Protein AF-A0A7C7C8C2-F1 (afdb_monomer_lite)

Structure (mmCIF, N/CA/C/O backbone):
data_AF-A0A7C7C8C2-F1
#
_entry.id   AF-A0A7C7C8C2-F1
#
loop_
_atom_site.group_PDB
_atom_site.id
_atom_site.type_symbol
_atom_site.label_atom_id
_atom_site.label_alt_id
_atom_site.label_comp_id
_atom_site.label_asym_id
_atom_site.label_entity_id
_atom_site.label_seq_id
_atom_site.pdbx_PDB_ins_code
_atom_site.Cartn_x
_atom_site.Cartn_y
_atom_site.Cartn_z
_atom_site.occupancy
_atom_site.B_iso_or_equiv
_atom_site.auth_seq_id
_atom_site.auth_comp_id
_atom_site.auth_asym_id
_atom_site.auth_atom_id
_atom_site.pdbx_PDB_model_num
ATOM 1 N N . MET A 1 1 ? -9.825 7.594 20.207 1.00 55.53 1 MET A N 1
ATOM 2 C CA . MET A 1 1 ? -9.998 6.984 18.874 1.00 55.53 1 MET A CA 1
ATOM 3 C C . MET A 1 1 ? -8.706 6.297 18.479 1.00 55.53 1 MET A C 1
ATOM 5 O O . MET A 1 1 ? -7.648 6.837 18.768 1.00 55.53 1 MET A O 1
ATOM 9 N N . ASN A 1 2 ? -8.781 5.121 17.856 1.00 65.56 2 ASN A N 1
ATOM 10 C CA . ASN A 1 2 ? -7.614 4.510 17.223 1.00 65.56 2 ASN A CA 1
ATOM 11 C C . ASN A 1 2 ? -7.556 5.025 15.790 1.00 65.56 2 ASN A C 1
ATOM 13 O O . ASN A 1 2 ? -8.339 4.561 14.963 1.00 65.56 2 ASN A O 1
ATOM 17 N N . ASN A 1 3 ? -6.667 5.972 15.526 1.00 90.81 3 ASN A N 1
ATOM 18 C CA . ASN A 1 3 ? -6.460 6.459 14.176 1.00 90.81 3 ASN A CA 1
ATOM 19 C C . ASN A 1 3 ? -5.428 5.585 13.462 1.00 90.81 3 ASN A C 1
ATOM 21 O O . ASN A 1 3 ? -4.404 5.183 14.036 1.00 90.81 3 ASN A O 1
ATOM 25 N N . TYR A 1 4 ? -5.712 5.301 12.203 1.00 94.00 4 TYR A N 1
ATOM 26 C CA . TYR A 1 4 ? -4.863 4.552 11.303 1.00 94.00 4 TYR A CA 1
ATOM 27 C C . TYR A 1 4 ? -4.433 5.444 10.146 1.00 94.00 4 TYR A C 1
ATOM 29 O O . TYR A 1 4 ? -5.137 6.364 9.735 1.00 94.00 4 TYR A O 1
ATOM 37 N N . LYS A 1 5 ? -3.264 5.129 9.607 1.00 94.00 5 LYS A N 1
ATOM 38 C CA . LYS A 1 5 ? -2.733 5.715 8.386 1.00 94.00 5 LYS A CA 1
ATOM 39 C C . LYS A 1 5 ? -2.435 4.619 7.381 1.00 94.00 5 LYS A C 1
ATOM 41 O O . LYS A 1 5 ? -2.007 3.529 7.770 1.00 94.00 5 LYS A O 1
ATOM 46 N N . ILE A 1 6 ? -2.629 4.922 6.108 1.00 95.44 6 ILE A N 1
ATOM 47 C CA . ILE A 1 6 ? -2.178 4.097 4.994 1.00 95.44 6 ILE A CA 1
ATOM 48 C C . ILE A 1 6 ? -0.746 4.478 4.666 1.00 95.44 6 ILE A C 1
ATOM 50 O O . ILE A 1 6 ? -0.427 5.650 4.464 1.00 95.44 6 ILE A O 1
ATOM 54 N N . VAL A 1 7 ? 0.108 3.472 4.589 1.00 95.12 7 VAL A N 1
ATOM 55 C CA . VAL A 1 7 ? 1.509 3.586 4.220 1.00 95.12 7 VAL A CA 1
ATOM 56 C C . VAL A 1 7 ? 1.748 2.710 2.999 1.00 95.12 7 VAL A C 1
ATOM 58 O O . VAL A 1 7 ? 1.480 1.510 3.029 1.00 95.12 7 VAL A O 1
ATOM 61 N N . ARG A 1 8 ? 2.282 3.303 1.936 1.00 94.94 8 ARG A N 1
ATOM 62 C CA . ARG A 1 8 ? 2.789 2.583 0.773 1.00 94.94 8 ARG A CA 1
ATOM 63 C C . ARG A 1 8 ? 4.188 2.073 1.069 1.00 94.94 8 ARG A C 1
ATOM 65 O O . ARG A 1 8 ? 5.115 2.855 1.303 1.00 94.94 8 ARG A O 1
ATOM 72 N N . PHE A 1 9 ? 4.326 0.758 1.063 1.00 93.94 9 PHE A N 1
ATOM 73 C CA . PHE A 1 9 ? 5.583 0.047 1.211 1.00 93.94 9 PHE A CA 1
ATOM 74 C C . PHE A 1 9 ? 6.147 -0.283 -0.159 1.00 93.94 9 PHE A C 1
ATOM 76 O O . PHE A 1 9 ? 5.413 -0.688 -1.055 1.00 93.94 9 PHE A O 1
ATOM 83 N N . TYR A 1 10 ? 7.462 -0.163 -0.291 1.00 94.50 10 TYR A N 1
ATOM 84 C CA . TYR A 1 10 ? 8.194 -0.538 -1.491 1.00 94.50 10 TYR A CA 1
ATOM 85 C C . TYR A 1 10 ? 9.094 -1.726 -1.171 1.00 94.50 10 TYR A C 1
ATOM 87 O O . TYR A 1 10 ? 9.675 -1.804 -0.087 1.00 94.50 10 TYR A O 1
ATOM 95 N N . GLN A 1 11 ? 9.197 -2.666 -2.106 1.00 91.38 11 GLN A N 1
ATOM 96 C CA . GLN A 1 11 ? 10.119 -3.794 -1.996 1.00 91.38 11 GLN A CA 1
ATOM 97 C C . GLN A 1 11 ? 11.572 -3.359 -2.255 1.00 91.38 11 GLN A C 1
ATOM 99 O O . GLN A 1 11 ? 12.510 -3.975 -1.746 1.00 91.38 11 GLN A O 1
ATOM 104 N N . GLU A 1 12 ? 11.753 -2.284 -3.021 1.00 91.31 12 GLU A N 1
ATOM 105 C CA . GLU A 1 12 ? 13.054 -1.700 -3.328 1.00 91.31 12 GLU A CA 1
ATOM 106 C C . GLU A 1 12 ? 13.683 -1.044 -2.092 1.00 91.31 12 GLU A C 1
ATOM 108 O O . GLU A 1 12 ? 13.113 -0.139 -1.483 1.00 91.31 12 GLU A O 1
ATOM 113 N N . ARG A 1 13 ? 14.906 -1.461 -1.738 1.00 83.38 13 ARG A N 1
ATOM 114 C CA . ARG A 1 13 ? 15.594 -1.035 -0.499 1.00 83.38 13 ARG A CA 1
ATOM 115 C C . ARG A 1 13 ? 15.871 0.465 -0.399 1.00 83.38 13 ARG A C 1
ATOM 117 O O . ARG A 1 13 ? 16.065 0.964 0.706 1.00 83.38 13 ARG A O 1
ATOM 124 N N . PHE A 1 14 ? 15.954 1.160 -1.529 1.00 88.75 14 PHE A N 1
ATOM 125 C CA . PHE A 1 14 ? 16.307 2.581 -1.576 1.00 88.75 14 PHE A CA 1
ATOM 126 C C . PHE A 1 14 ? 15.087 3.503 -1.656 1.00 88.75 14 PHE A C 1
ATOM 128 O O . PHE A 1 14 ? 15.240 4.718 -1.533 1.00 88.75 14 PHE A O 1
ATOM 135 N N . VAL A 1 15 ? 13.883 2.949 -1.825 1.00 90.69 15 VAL A N 1
ATOM 136 C CA . VAL A 1 15 ? 12.651 3.735 -1.897 1.00 90.69 15 VAL A CA 1
ATOM 137 C C . VAL A 1 15 ? 12.052 3.848 -0.500 1.00 90.69 15 VAL A C 1
ATOM 139 O O . VAL A 1 15 ? 11.833 2.858 0.199 1.00 90.69 15 VAL A O 1
ATOM 142 N N . ARG A 1 16 ? 11.810 5.086 -0.062 1.00 90.62 16 ARG A N 1
ATOM 143 C CA . ARG A 1 16 ? 11.214 5.347 1.250 1.00 90.62 16 ARG A CA 1
ATOM 144 C C . ARG A 1 16 ? 9.715 5.076 1.218 1.00 90.62 16 ARG A C 1
ATOM 146 O O . ARG A 1 16 ? 9.040 5.366 0.237 1.00 90.62 16 ARG A O 1
ATOM 153 N N . GLN A 1 17 ? 9.203 4.569 2.335 1.00 92.19 17 GLN A N 1
ATOM 154 C CA . GLN A 1 17 ? 7.767 4.432 2.561 1.00 92.19 17 GLN A CA 1
ATOM 155 C C . GLN A 1 17 ? 7.085 5.803 2.488 1.00 92.19 17 GLN A C 1
ATOM 157 O O . GLN A 1 17 ? 7.644 6.797 2.957 1.00 92.19 17 GLN A O 1
ATOM 162 N N . ALA A 1 18 ? 5.869 5.838 1.948 1.00 91.94 18 ALA A N 1
ATOM 163 C CA . ALA A 1 18 ? 5.084 7.062 1.822 1.00 91.94 18 ALA A CA 1
ATOM 164 C C . ALA A 1 18 ? 3.755 6.928 2.566 1.00 91.94 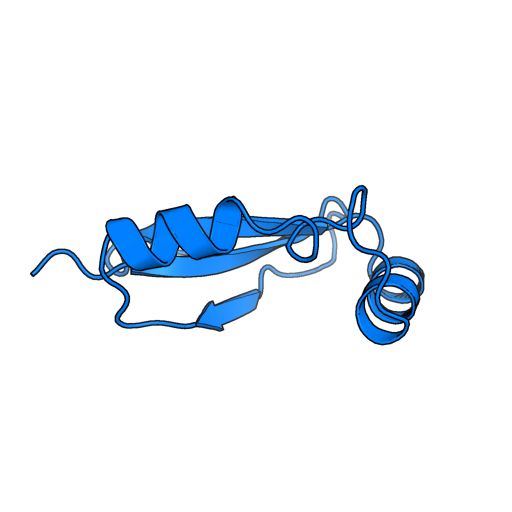18 ALA A C 1
ATOM 166 O O . ALA A 1 18 ? 3.069 5.919 2.428 1.00 91.94 18 ALA A O 1
ATOM 167 N N . THR A 1 19 ? 3.379 7.944 3.340 1.00 93.75 19 THR A N 1
ATOM 168 C CA . THR A 1 19 ? 2.037 8.017 3.927 1.00 93.75 19 THR A CA 1
ATOM 169 C C . THR A 1 19 ? 1.062 8.511 2.861 1.00 93.75 19 THR A C 1
ATOM 171 O O . THR A 1 19 ? 1.284 9.568 2.277 1.00 93.75 19 THR A O 1
ATOM 174 N N . ILE A 1 20 ? 0.006 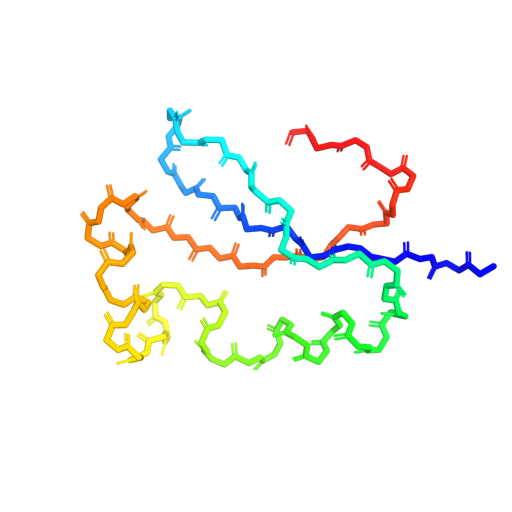7.741 2.598 1.00 93.62 20 ILE A N 1
ATOM 175 C CA . ILE A 1 20 ? -0.994 8.036 1.560 1.00 93.62 20 ILE A CA 1
ATOM 176 C C . ILE A 1 20 ? -2.220 8.732 2.156 1.00 93.62 20 ILE A C 1
ATOM 178 O O . ILE A 1 20 ? -2.763 9.657 1.558 1.00 93.62 20 ILE A O 1
ATOM 182 N N . LYS A 1 21 ? -2.664 8.288 3.336 1.00 92.81 21 LYS A N 1
ATOM 183 C CA . LYS A 1 21 ? -3.849 8.821 4.020 1.00 92.81 21 LYS A CA 1
ATOM 184 C C . LYS A 1 21 ? -3.710 8.652 5.529 1.00 92.81 21 LYS A C 1
ATOM 186 O O . LYS A 1 21 ? -3.135 7.662 5.971 1.00 92.81 21 LYS A O 1
ATOM 191 N N . GLU A 1 22 ? -4.240 9.591 6.301 1.00 92.81 22 GLU A N 1
ATOM 192 C CA . GLU A 1 22 ? -4.167 9.641 7.770 1.00 92.81 22 GLU A CA 1
ATOM 193 C C . GLU A 1 22 ? -5.565 9.853 8.369 1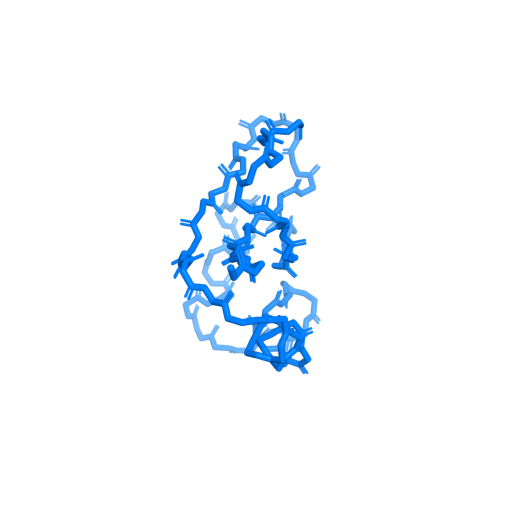.00 92.81 22 GLU A C 1
ATOM 195 O O . GLU A 1 22 ? -6.519 10.128 7.636 1.00 92.81 22 GLU A O 1
ATOM 200 N N . GLY A 1 23 ? -5.701 9.696 9.689 1.00 91.94 23 GLY A N 1
ATOM 201 C CA . GLY A 1 23 ? -6.967 9.904 10.397 1.00 91.94 23 GLY A CA 1
ATOM 202 C C . GLY A 1 23 ? -8.066 8.878 10.100 1.00 91.94 23 GLY A C 1
ATOM 203 O O . GLY A 1 23 ? -9.239 9.176 10.311 1.00 91.94 23 GLY A O 1
ATOM 204 N N . LEU A 1 24 ? -7.718 7.685 9.609 1.00 93.38 24 LEU A N 1
ATOM 205 C CA . LEU A 1 24 ? -8.690 6.644 9.265 1.00 93.38 24 LEU A CA 1
ATOM 206 C C . LEU A 1 24 ? -9.147 5.843 10.483 1.00 93.38 24 LEU A C 1
ATOM 208 O O . LEU A 1 24 ? -8.370 5.569 11.403 1.00 93.38 24 LEU A O 1
ATOM 212 N N . SER A 1 25 ? -10.384 5.358 10.437 1.00 94.25 25 SER A N 1
ATOM 213 C CA . SER A 1 25 ? -10.815 4.243 11.278 1.00 94.25 25 SER A CA 1
ATOM 214 C C . SER A 1 25 ? -10.159 2.924 10.841 1.00 94.25 25 SER A C 1
ATOM 216 O O . SER A 1 25 ? -9.632 2.789 9.736 1.00 94.25 25 SER A O 1
ATOM 218 N N . LEU A 1 26 ? -10.202 1.909 11.711 1.00 92.38 26 LEU A N 1
ATOM 219 C CA . LEU A 1 26 ? -9.713 0.570 11.360 1.00 92.38 26 LEU A CA 1
ATOM 220 C C . LEU A 1 26 ? -10.473 -0.020 10.164 1.00 92.38 26 LEU A C 1
ATOM 222 O O . LEU A 1 26 ? -9.885 -0.752 9.375 1.00 92.38 26 LEU A O 1
ATOM 226 N N . GLU A 1 27 ? -11.772 0.253 10.061 1.00 93.75 27 GLU A N 1
ATOM 227 C CA . GLU A 1 27 ? -12.616 -0.276 8.990 1.00 93.75 27 GLU A CA 1
ATOM 228 C C . GLU A 1 27 ? -12.254 0.355 7.650 1.00 93.75 27 GLU A C 1
ATOM 230 O O . GLU A 1 27 ? -11.959 -0.379 6.715 1.00 93.75 27 GLU A O 1
ATOM 235 N N . GLU A 1 28 ? -12.135 1.683 7.584 1.00 93.69 28 GLU A N 1
ATOM 236 C CA . GLU A 1 28 ? -11.672 2.376 6.372 1.00 93.69 28 GLU A CA 1
ATOM 237 C C . GLU A 1 28 ? -10.265 1.932 5.958 1.00 93.69 28 GLU A C 1
ATOM 239 O O . GLU A 1 28 ? -9.974 1.771 4.776 1.00 93.69 28 GLU A O 1
ATOM 244 N N . ALA A 1 29 ? -9.380 1.702 6.932 1.00 93.94 29 ALA A N 1
ATOM 245 C CA . ALA A 1 29 ? -8.031 1.233 6.655 1.00 93.94 29 ALA A CA 1
ATOM 246 C C . ALA A 1 29 ? -8.005 -0.198 6.083 1.00 93.94 29 ALA A C 1
ATOM 248 O O . ALA A 1 29 ? -7.201 -0.504 5.202 1.00 93.94 29 ALA A O 1
ATOM 249 N N . LYS A 1 30 ? -8.889 -1.078 6.572 1.00 93.88 30 LYS A N 1
ATOM 250 C CA . LYS A 1 30 ? -9.060 -2.439 6.042 1.00 93.88 30 LYS A CA 1
ATOM 251 C C . LYS A 1 30 ? -9.702 -2.444 4.661 1.00 93.88 30 LYS A C 1
ATOM 253 O O . LYS A 1 30 ? -9.292 -3.249 3.827 1.00 93.88 30 LYS A O 1
ATOM 258 N N . ASP A 1 31 ? -10.689 -1.581 4.450 1.00 94.88 31 ASP A N 1
ATOM 259 C CA . ASP A 1 31 ? -11.372 -1.423 3.169 1.00 94.88 31 ASP A CA 1
ATOM 260 C C . ASP A 1 31 ? -10.376 -0.976 2.092 1.00 94.88 31 ASP A C 1
ATOM 262 O O . ASP A 1 31 ? -10.236 -1.659 1.082 1.00 94.88 31 ASP A O 1
ATOM 266 N N . HIS A 1 32 ? -9.550 0.040 2.389 1.00 93.19 32 HIS A N 1
ATOM 267 C CA . HIS A 1 32 ? -8.452 0.472 1.512 1.00 93.19 32 HIS A CA 1
ATOM 268 C C . HIS A 1 32 ? -7.541 -0.698 1.134 1.00 93.19 32 HIS A C 1
ATOM 270 O O . HIS A 1 32 ? -7.333 -0.959 -0.038 1.00 93.19 32 HIS A O 1
ATOM 276 N N . CYS A 1 33 ? -7.023 -1.452 2.106 1.00 91.19 33 CYS A N 1
ATOM 277 C CA . CYS A 1 33 ? -6.122 -2.575 1.815 1.00 91.19 33 CYS A CA 1
ATOM 278 C C . CYS A 1 33 ? -6.785 -3.772 1.111 1.00 91.19 33 CYS A C 1
ATOM 280 O O . CYS A 1 33 ? -6.076 -4.699 0.718 1.00 91.19 33 CYS A O 1
ATOM 282 N N . SER A 1 34 ? -8.114 -3.794 0.999 1.00 92.50 34 SER A N 1
ATOM 283 C CA . SER A 1 34 ? -8.843 -4.827 0.256 1.00 92.50 34 SER A CA 1
ATOM 284 C C . SER A 1 34 ? -9.021 -4.463 -1.222 1.00 92.50 34 SER A C 1
ATOM 286 O O . SER A 1 34 ? -9.443 -5.313 -2.008 1.00 92.50 34 SER A O 1
ATOM 288 N N . ASP A 1 35 ? -8.692 -3.229 -1.610 1.00 92.69 35 ASP A N 1
ATOM 289 C CA . ASP A 1 35 ? -8.808 -2.756 -2.981 1.00 92.69 35 ASP A CA 1
ATOM 290 C C . ASP A 1 35 ? -7.651 -3.298 -3.858 1.00 92.69 35 ASP A C 1
ATOM 292 O O . ASP A 1 35 ? -6.474 -3.233 -3.486 1.00 92.69 35 ASP A O 1
ATOM 296 N N . PRO A 1 36 ? -7.943 -3.877 -5.039 1.00 91.88 36 PRO A N 1
ATOM 297 C CA . PRO A 1 36 ? -6.915 -4.459 -5.899 1.00 91.88 36 PRO A CA 1
ATOM 298 C C . PRO A 1 36 ? -5.929 -3.422 -6.455 1.00 91.88 36 PRO A C 1
ATOM 300 O O . PRO A 1 36 ? -4.814 -3.793 -6.822 1.00 91.88 36 PRO A O 1
ATOM 303 N N . GLU A 1 37 ? -6.281 -2.139 -6.497 1.00 92.94 37 GLU A N 1
ATOM 304 C CA . GLU A 1 37 ? -5.395 -1.058 -6.923 1.00 92.94 37 GLU A CA 1
ATOM 305 C C . GLU A 1 37 ? -4.364 -0.674 -5.859 1.00 92.94 37 GLU A C 1
ATOM 307 O O . GLU A 1 37 ? -3.460 0.102 -6.152 1.00 92.94 37 GLU A O 1
ATOM 312 N N . THR A 1 38 ? -4.415 -1.248 -4.653 1.00 93.38 38 THR A N 1
ATOM 313 C CA . THR A 1 38 ? -3.482 -0.909 -3.569 1.00 93.38 38 THR A CA 1
ATOM 314 C C . THR A 1 38 ? -2.277 -1.842 -3.483 1.00 93.38 38 THR A C 1
ATOM 316 O O . THR A 1 38 ? -1.553 -1.860 -2.488 1.00 93.38 38 THR A O 1
ATOM 319 N N . SER A 1 39 ? -2.035 -2.639 -4.523 1.00 93.75 39 SER A N 1
ATOM 320 C CA . SER A 1 39 ? -0.820 -3.436 -4.676 1.00 93.75 39 SER A CA 1
ATOM 321 C C . SER A 1 39 ? -0.374 -3.464 -6.129 1.00 93.75 39 SER A C 1
ATOM 323 O O . SER A 1 39 ? -1.154 -3.771 -7.024 1.00 93.75 39 SER A O 1
ATOM 325 N N . SER A 1 40 ? 0.919 -3.247 -6.363 1.00 92.00 40 SER A N 1
ATOM 326 C CA . SER A 1 40 ? 1.542 -3.302 -7.695 1.00 92.00 40 SER A CA 1
ATOM 327 C C . SER A 1 40 ? 1.295 -4.603 -8.466 1.00 92.00 40 SER A C 1
ATOM 329 O O . SER A 1 40 ? 1.392 -4.623 -9.689 1.00 92.00 40 SER A O 1
ATOM 331 N N . THR A 1 41 ? 1.000 -5.709 -7.777 1.00 90.81 41 THR A N 1
ATOM 332 C CA . THR A 1 41 ? 0.753 -7.009 -8.417 1.00 90.81 41 THR A CA 1
ATOM 333 C C . THR A 1 41 ? -0.675 -7.175 -8.924 1.00 90.81 41 THR A C 1
ATOM 335 O O . THR A 1 41 ? -0.929 -8.057 -9.740 1.00 90.81 41 THR A O 1
ATOM 338 N N . THR A 1 42 ? -1.611 -6.386 -8.399 1.00 92.81 42 THR A N 1
ATOM 339 C CA . THR A 1 42 ? -3.046 -6.476 -8.703 1.00 92.81 42 THR A CA 1
ATOM 340 C C . THR A 1 42 ? -3.581 -5.218 -9.378 1.00 92.81 42 THR A C 1
ATOM 342 O O . THR A 1 42 ? -4.569 -5.324 -10.103 1.00 92.81 42 THR A O 1
ATOM 345 N N . ALA A 1 43 ? -2.906 -4.080 -9.195 1.00 93.56 43 ALA A N 1
ATOM 346 C CA . ALA A 1 43 ? -3.293 -2.792 -9.738 1.00 93.56 43 ALA A CA 1
ATOM 347 C C . ALA A 1 43 ? -3.151 -2.749 -11.263 1.00 93.56 43 ALA A C 1
ATOM 349 O O . ALA A 1 43 ? -2.155 -3.207 -11.831 1.00 93.56 43 ALA A O 1
ATOM 350 N N . LYS A 1 44 ? -4.158 -2.182 -11.926 1.00 93.31 44 LYS A N 1
ATOM 351 C CA . LYS A 1 44 ? -4.273 -2.121 -13.390 1.00 93.31 44 LYS A CA 1
ATOM 352 C C . LYS A 1 44 ? -4.379 -0.702 -13.926 1.00 93.31 44 LYS A C 1
ATOM 354 O O . LYS A 1 44 ? -4.237 -0.524 -15.135 1.00 93.31 44 LYS A O 1
ATOM 359 N N . SER A 1 45 ? -4.619 0.286 -13.067 1.00 93.31 45 SER A N 1
ATOM 360 C CA . SER A 1 45 ? -4.680 1.687 -13.482 1.00 93.31 45 SER A CA 1
ATOM 361 C C . SER A 1 45 ? -3.361 2.120 -14.113 1.00 93.31 45 SER A C 1
ATOM 363 O O . SER A 1 45 ? -2.283 1.732 -13.656 1.00 93.31 45 SER A O 1
ATOM 365 N N . GLU A 1 46 ? -3.437 2.952 -15.151 1.00 94.25 46 GLU A N 1
ATOM 366 C CA . GLU A 1 46 ? -2.253 3.433 -15.874 1.0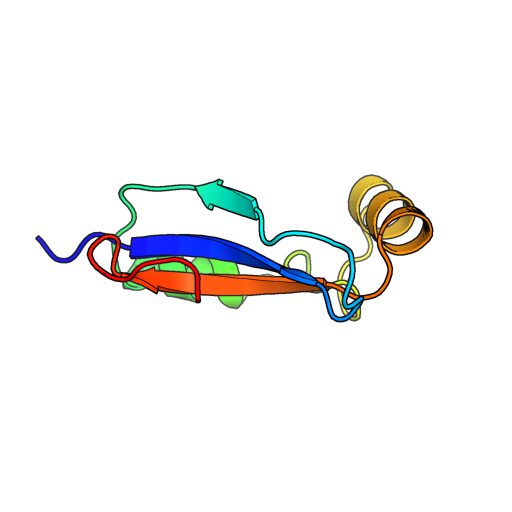0 94.25 46 GLU A CA 1
ATOM 367 C C . GLU A 1 46 ? -1.254 4.121 -14.934 1.00 94.25 46 GLU A C 1
ATOM 369 O O . GLU A 1 46 ? -0.049 3.885 -15.035 1.00 94.25 46 GLU A O 1
ATOM 374 N N . GLU A 1 47 ? -1.759 4.882 -13.959 1.00 92.31 47 GLU A N 1
ATOM 375 C CA . GLU A 1 47 ? -0.969 5.527 -12.907 1.00 92.31 47 GLU A CA 1
ATOM 376 C C . GLU A 1 47 ? -0.223 4.503 -12.042 1.00 92.31 47 GLU A C 1
ATOM 378 O O . GLU A 1 47 ? 0.989 4.606 -11.862 1.00 92.31 47 GLU A O 1
ATOM 383 N N . SER A 1 48 ? -0.910 3.463 -11.565 1.00 91.62 48 SER A N 1
ATOM 384 C CA . SER A 1 48 ? -0.320 2.393 -10.752 1.00 91.62 48 SER A CA 1
ATOM 385 C C . SER A 1 48 ? 0.740 1.599 -11.518 1.00 91.62 48 SER A C 1
ATOM 387 O O . SER A 1 48 ? 1.782 1.232 -10.963 1.00 91.62 48 SER A O 1
ATOM 389 N N . VAL A 1 49 ? 0.507 1.352 -12.809 1.00 93.25 49 VAL A N 1
ATOM 390 C CA . VAL A 1 49 ? 1.465 0.676 -13.691 1.00 93.25 49 VAL A CA 1
ATOM 391 C C . VAL A 1 49 ? 2.692 1.555 -13.932 1.00 93.25 49 VAL A C 1
ATOM 393 O O . VAL A 1 49 ? 3.815 1.055 -13.857 1.00 93.25 49 VAL A O 1
ATOM 396 N N . ALA A 1 50 ? 2.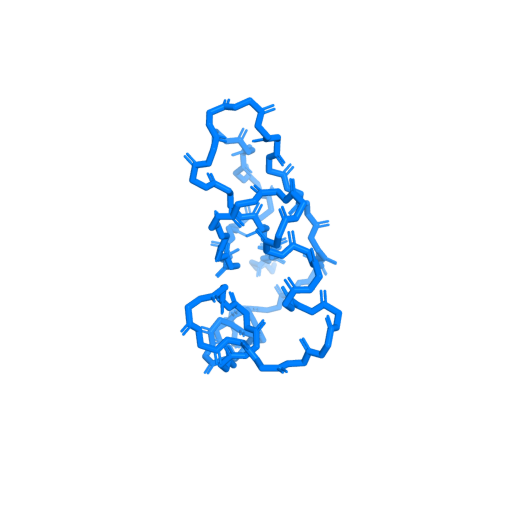508 2.852 -14.192 1.00 94.75 50 ALA A N 1
ATOM 397 C CA . ALA A 1 50 ? 3.608 3.803 -14.335 1.00 94.75 50 ALA A CA 1
ATOM 398 C C . ALA A 1 50 ? 4.427 3.906 -13.038 1.00 94.75 50 ALA A C 1
ATOM 400 O O . ALA A 1 50 ? 5.649 3.759 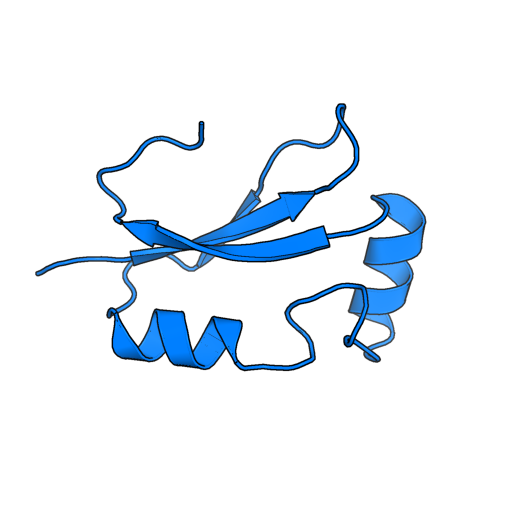-13.070 1.00 94.75 50 ALA A O 1
ATOM 401 N N . HIS A 1 51 ? 3.753 4.018 -11.892 1.00 93.00 51 HIS A N 1
ATOM 402 C CA . HIS A 1 51 ? 4.380 4.057 -10.570 1.00 93.00 51 HIS A CA 1
ATOM 403 C C . HIS A 1 51 ? 5.202 2.797 -10.285 1.00 93.00 51 HIS A C 1
ATOM 405 O O . HIS A 1 51 ? 6.327 2.872 -9.799 1.00 93.00 51 HIS A O 1
ATOM 411 N N . THR A 1 52 ? 4.677 1.622 -10.647 1.00 94.38 52 THR A N 1
ATOM 412 C CA . THR A 1 52 ? 5.388 0.340 -10.492 1.00 94.38 52 THR A CA 1
ATOM 413 C C . THR A 1 52 ? 6.634 0.259 -11.377 1.00 94.38 52 THR A C 1
ATOM 415 O O . THR A 1 52 ? 7.638 -0.325 -10.974 1.00 94.38 52 THR A O 1
ATOM 418 N N . LYS A 1 53 ? 6.603 0.847 -12.580 1.00 93.38 53 LYS A N 1
ATOM 419 C CA . LYS A 1 53 ? 7.777 0.907 -13.467 1.00 93.38 53 LYS A CA 1
ATOM 420 C C . LYS A 1 53 ? 8.877 1.811 -12.910 1.00 93.38 53 LYS A C 1
ATOM 422 O O . LYS A 1 53 ? 10.047 1.510 -13.121 1.00 93.38 53 LYS A O 1
ATOM 427 N N . GLU A 1 54 ? 8.507 2.888 -12.222 1.00 92.62 54 GLU A N 1
ATOM 428 C CA . GLU A 1 54 ? 9.455 3.859 -11.667 1.00 92.62 54 GLU A CA 1
ATOM 429 C C . GLU A 1 54 ? 10.046 3.411 -10.322 1.00 92.62 54 GLU A C 1
ATOM 431 O O . GLU A 1 54 ? 11.257 3.481 -10.125 1.00 92.62 54 GLU A O 1
ATOM 436 N N . PHE A 1 55 ? 9.212 2.900 -9.411 1.00 91.75 55 PHE A N 1
ATOM 437 C CA . PHE A 1 55 ? 9.603 2.614 -8.022 1.00 91.75 55 PHE A CA 1
ATOM 438 C C . PHE A 1 55 ? 9.700 1.121 -7.681 1.00 91.75 55 PHE A C 1
ATOM 440 O O . PHE A 1 55 ? 10.020 0.764 -6.545 1.00 91.75 55 PHE A O 1
ATOM 447 N N . GLY A 1 56 ? 9.421 0.239 -8.641 1.00 93.44 56 GLY A N 1
ATOM 448 C CA . GLY A 1 56 ? 9.387 -1.204 -8.433 1.00 93.44 56 GLY A CA 1
ATOM 449 C C . GLY A 1 56 ? 8.108 -1.675 -7.739 1.00 93.44 56 GLY A C 1
ATOM 450 O O . GLY A 1 56 ? 7.073 -1.009 -7.753 1.00 93.44 56 GLY A O 1
ATOM 451 N N . LYS A 1 57 ? 8.159 -2.870 -7.143 1.00 95.44 57 LYS A N 1
ATOM 452 C CA . LYS A 1 57 ? 6.995 -3.473 -6.480 1.00 95.44 57 LYS A CA 1
ATOM 453 C C . LYS A 1 57 ? 6.644 -2.719 -5.202 1.00 95.44 57 LYS A C 1
ATOM 455 O O . LYS A 1 57 ? 7.508 -2.471 -4.361 1.00 95.44 57 LYS A O 1
ATOM 460 N N . TRP A 1 58 ? 5.363 -2.431 -5.033 1.00 95.50 58 TRP A N 1
ATOM 461 C CA . TRP A 1 58 ? 4.812 -1.755 -3.865 1.00 95.50 58 TRP A CA 1
ATOM 462 C C . TRP A 1 58 ? 3.483 -2.371 -3.426 1.00 95.50 58 TRP A C 1
ATOM 464 O O . TRP A 1 58 ? 2.822 -3.066 -4.204 1.00 95.50 58 TRP A O 1
ATOM 474 N N . PHE A 1 59 ? 3.111 -2.121 -2.174 1.00 95.50 59 PHE A N 1
ATOM 475 C CA . PHE A 1 59 ? 1.809 -2.460 -1.605 1.00 95.50 59 PHE A CA 1
ATOM 476 C C . PHE A 1 59 ? 1.436 -1.456 -0.514 1.00 95.50 59 PHE A C 1
ATOM 478 O O . PHE A 1 59 ? 2.304 -0.986 0.223 1.00 95.50 59 PHE A O 1
ATOM 485 N N . ASP A 1 60 ? 0.154 -1.142 -0.388 1.00 95.38 60 ASP A N 1
ATOM 486 C CA . ASP A 1 60 ? -0.346 -0.301 0.690 1.00 95.38 60 ASP A CA 1
ATOM 487 C C . ASP A 1 60 ? -0.723 -1.173 1.890 1.00 95.38 60 ASP A C 1
ATOM 489 O O . ASP A 1 60 ? -1.410 -2.189 1.776 1.00 95.38 60 ASP A O 1
ATOM 493 N N . GLY A 1 61 ? -0.271 -0.765 3.068 1.00 94.00 61 GLY A N 1
ATOM 494 C CA . GLY A 1 61 ? -0.662 -1.356 4.340 1.00 94.00 61 GLY A CA 1
ATOM 495 C C . GLY A 1 61 ? -1.066 -0.266 5.319 1.00 94.00 61 GLY A C 1
ATOM 496 O O . GLY A 1 61 ? -0.651 0.881 5.185 1.00 94.00 61 GLY A O 1
ATOM 497 N N . TYR A 1 62 ? -1.838 -0.611 6.344 1.00 93.75 62 TYR A N 1
ATOM 498 C CA . TYR A 1 62 ? -2.190 0.341 7.392 1.00 93.75 62 TYR A CA 1
ATOM 499 C C . TYR A 1 62 ? -1.358 0.152 8.659 1.00 93.75 62 TYR A C 1
ATOM 501 O O . TYR A 1 62 ? -0.992 -0.959 9.047 1.00 93.75 62 TYR A O 1
ATOM 509 N N . ARG A 1 63 ? -1.079 1.260 9.346 1.00 91.69 63 ARG A N 1
ATOM 510 C CA . ARG A 1 63 ? -0.465 1.281 10.681 1.00 91.69 63 ARG A CA 1
ATOM 511 C C . ARG A 1 63 ? -1.260 2.209 11.589 1.00 91.69 63 ARG A C 1
ATOM 513 O O . ARG A 1 63 ? -1.894 3.145 11.114 1.00 91.69 63 ARG A O 1
ATOM 520 N N . LYS A 1 64 ? -1.221 1.966 12.900 1.00 92.31 64 LYS A N 1
ATOM 521 C CA . LYS A 1 64 ? -1.710 2.953 13.876 1.00 92.31 64 LYS A CA 1
ATOM 522 C C . LYS A 1 64 ? -0.849 4.213 13.778 1.00 92.31 64 LYS A C 1
ATOM 524 O O . LYS A 1 64 ? 0.363 4.093 13.613 1.00 92.31 64 LYS A O 1
ATOM 529 N N . GLU A 1 65 ? -1.454 5.391 13.892 1.00 84.44 65 GLU A N 1
ATOM 530 C CA . GLU A 1 65 ? -0.728 6.667 13.765 1.00 84.44 65 GLU A CA 1
ATOM 531 C C . GLU A 1 65 ? 0.426 6.798 14.767 1.00 84.44 65 GLU A C 1
ATOM 533 O O . GLU A 1 65 ? 1.508 7.242 14.391 1.00 84.44 65 GLU A O 1
ATOM 538 N N . ASP A 1 66 ? 0.225 6.298 15.989 1.00 79.75 66 ASP A N 1
ATOM 539 C CA . ASP A 1 66 ? 1.209 6.276 17.081 1.00 79.75 66 ASP A CA 1
ATOM 540 C C . ASP A 1 66 ? 2.445 5.392 16.792 1.00 79.75 66 ASP A C 1
ATOM 542 O O . ASP A 1 66 ? 3.446 5.440 17.501 1.00 79.75 66 ASP A O 1
ATOM 546 N N . GLN A 1 67 ? 2.415 4.580 15.728 1.00 69.69 67 GLN A N 1
ATOM 547 C CA . GLN A 1 67 ? 3.551 3.751 15.332 1.00 69.69 67 GLN A CA 1
ATOM 548 C C . GLN A 1 67 ? 4.431 4.484 14.300 1.00 69.69 67 GLN A C 1
ATOM 550 O O . GLN A 1 67 ? 3.942 4.888 13.232 1.00 69.69 67 GLN A O 1
ATOM 555 N N . PRO A 1 68 ? 5.746 4.628 14.560 1.00 67.81 68 PRO A N 1
ATOM 556 C CA . PRO A 1 68 ? 6.663 5.213 13.593 1.00 67.81 68 PRO A CA 1
ATOM 557 C C . PRO A 1 68 ? 6.795 4.330 12.345 1.00 67.81 68 PRO A C 1
ATOM 559 O O . PRO A 1 68 ? 6.629 3.104 12.381 1.00 67.81 68 PRO A O 1
ATOM 562 N N . ASN A 1 69 ? 7.119 4.960 11.215 1.00 63.84 69 ASN A N 1
ATOM 563 C CA . ASN A 1 69 ? 7.437 4.248 9.981 1.00 63.84 69 ASN A CA 1
ATOM 564 C C . ASN A 1 69 ? 8.813 3.575 10.150 1.00 63.84 69 ASN A C 1
ATOM 566 O O . ASN A 1 69 ? 9.844 4.204 9.936 1.00 63.84 69 ASN A O 1
ATOM 570 N N . ARG A 1 70 ? 8.804 2.328 10.637 1.00 59.62 70 ARG A N 1
ATOM 571 C CA . ARG A 1 70 ? 9.970 1.441 10.764 1.00 59.62 70 ARG A CA 1
ATOM 572 C C . ARG A 1 70 ? 10.448 0.927 9.416 1.00 59.62 70 ARG A C 1
ATOM 574 O O . ARG A 1 70 ? 9.550 0.575 8.609 1.00 59.62 70 ARG A O 1
#

Foldseek 3Di:
DFKKWKWKDAPDPPDDIDTDGIRDDPVVQVVCQVDLCQWLVRNDDPVSVVVCVVRNTIGIHMDGPPDDPD

Radius of gyration: 12.2 Å; chains: 1; bounding box: 29×17×35 Å

pLDDT: mean 90.14, std 8.61, range [55.53, 95.5]

Secondary structure (DSSP, 8-state):
---EEEEEEESSTTSPPEEEEEEE-HHHHHHHHHSGGGBTTT--SHHHHHHHHHH-SEEEEEEETTS---

Sequence (70 aa):
MNNYKIVRFYQERFVRQATIKEGLSLEEAKDHCSDPETSSTTAKSEESVAHTKEFGKWFDGYRKEDQPNR